Protein AF-A0A7J9FYM5-F1 (afdb_monomer)

Foldseek 3Di:
DDDDPVVCVVVADQQGEAEAAPDDPVLVVQQVVCVVVVRSYHYHYDDDDDDPVVVVVVVVCVVVVVDDQDEQEEAELVVVVVLVVVVVVPPGDGDYYYDDDDDPVSVVVVVVVVVVVVVVVVVRVVVPPVVD

Mean predicted aligned error: 8.99 Å

InterPro domains:
  IPR052733 Chloroplast-localized Quinone Oxidoreductase [PTHR44013] (2-97)

Organism: NCBI:txid34285

Sequence (132 aa):
MGIPWSTFEPNLSSNGKVIDITPGPSALLTFAMKKLTFSKKNLVPLLLSPKKENLEYLVNLVKDEKLKTVIDSKHPLSKAEEAWAKSIDGHATGKIISSGSVNLSSIHIISESVSVISIAMTIFYNELYLQW

pLDDT: mean 82.8, std 17.94, range [40.25, 98.19]

Secondary structure (DSSP, 8-state):
-PPPHHHHGGGS-TT-EEEESS--HHHHHHHHHHHHTT-SSEEEE------HHHHHHHHHHHHTTSS---EEEEEEGGGHHHHHHHHHH---SSEEEEES---HHHHHHHHHHHHHHHHHHHHHHHHHHS--

Structure (mmCIF, N/CA/C/O backbone):
data_AF-A0A7J9FYM5-F1
#
_entry.id   AF-A0A7J9FYM5-F1
#
loop_
_atom_site.group_PDB
_atom_site.id
_atom_site.type_symbol
_atom_site.label_atom_id
_atom_site.label_alt_id
_atom_site.label_comp_id
_atom_site.label_asym_id
_atom_site.label_entity_id
_atom_site.label_seq_id
_atom_site.pdbx_PDB_ins_code
_atom_site.Cartn_x
_atom_site.Cartn_y
_atom_site.Cartn_z
_atom_site.occupancy
_atom_site.B_iso_or_equiv
_atom_site.auth_seq_id
_atom_site.auth_comp_id
_atom_site.auth_asym_id
_atom_site.auth_atom_id
_atom_site.pdbx_PDB_model_num
ATOM 1 N N . MET A 1 1 ? -1.554 14.733 2.700 1.00 54.03 1 MET A N 1
ATOM 2 C CA . MET A 1 1 ? -2.725 15.114 3.526 1.00 54.03 1 MET A CA 1
ATOM 3 C C . MET A 1 1 ? -3.561 13.865 3.761 1.00 54.03 1 MET A C 1
ATOM 5 O O . MET A 1 1 ? -3.817 13.160 2.795 1.00 54.03 1 MET A O 1
ATOM 9 N N . GLY A 1 2 ? -3.894 13.540 5.013 1.00 71.62 2 GLY A N 1
ATOM 10 C CA . GLY A 1 2 ? -4.661 12.332 5.353 1.00 71.62 2 GLY A CA 1
ATOM 11 C C . GLY A 1 2 ? -6.172 12.551 5.246 1.00 71.62 2 GLY A C 1
ATOM 12 O O . GLY A 1 2 ? -6.652 13.656 5.487 1.00 71.62 2 GLY A O 1
ATOM 13 N N . ILE A 1 3 ? -6.919 11.503 4.897 1.00 82.62 3 ILE A N 1
ATOM 14 C CA . ILE A 1 3 ? -8.388 11.533 4.831 1.00 82.62 3 ILE A CA 1
ATOM 15 C C . ILE A 1 3 ? -8.951 11.592 6.267 1.00 82.62 3 ILE A C 1
ATOM 17 O O . ILE A 1 3 ? -8.549 10.778 7.102 1.00 82.62 3 ILE A O 1
ATOM 21 N N . PRO A 1 4 ? -9.871 12.521 6.594 1.00 87.12 4 PRO A N 1
ATOM 22 C CA . PRO A 1 4 ? -10.396 12.652 7.951 1.00 87.12 4 PRO A CA 1
ATOM 23 C C . PRO A 1 4 ? -11.303 11.474 8.336 1.00 87.12 4 PRO A C 1
ATOM 25 O O . PRO A 1 4 ? -12.053 10.961 7.501 1.00 87.12 4 PRO A O 1
ATOM 28 N N . TRP A 1 5 ? -11.294 11.093 9.623 1.00 88.62 5 TRP A N 1
ATOM 29 C CA . TRP A 1 5 ? -12.072 9.963 10.166 1.00 88.62 5 TRP A CA 1
ATOM 30 C C . TRP A 1 5 ? -13.571 10.021 9.838 1.00 88.62 5 TRP A C 1
ATOM 32 O O . TRP A 1 5 ? -14.185 8.990 9.559 1.00 88.62 5 TRP A O 1
ATOM 42 N N . SER A 1 6 ? -14.146 11.225 9.829 1.00 90.75 6 SER A N 1
ATOM 43 C CA . SER A 1 6 ? -15.557 11.470 9.508 1.00 90.75 6 SER A CA 1
ATOM 44 C C . SER A 1 6 ? -15.967 10.951 8.126 1.00 90.75 6 SER A C 1
ATOM 46 O O . SER A 1 6 ? -17.133 10.628 7.925 1.00 9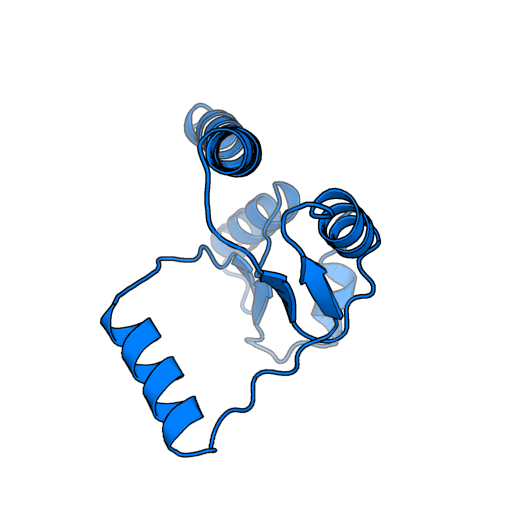0.75 6 SER A O 1
ATOM 48 N N . THR A 1 7 ? -15.020 10.806 7.195 1.00 93.75 7 THR A N 1
ATOM 49 C CA . THR A 1 7 ? -15.261 10.213 5.868 1.00 93.75 7 THR A CA 1
ATOM 50 C C . THR A 1 7 ? -15.537 8.710 5.963 1.00 93.75 7 THR A C 1
ATOM 52 O O . THR A 1 7 ? -16.353 8.164 5.222 1.00 93.75 7 THR A O 1
ATOM 55 N N . PHE A 1 8 ? -14.862 8.017 6.882 1.00 93.56 8 PHE A N 1
ATOM 56 C CA . PHE A 1 8 ? -14.968 6.565 7.020 1.00 93.56 8 PHE A CA 1
ATOM 57 C C . PHE A 1 8 ? -16.164 6.154 7.872 1.00 93.56 8 PHE A C 1
ATOM 59 O O . PHE A 1 8 ? -16.884 5.226 7.520 1.00 93.56 8 PHE A O 1
ATOM 66 N N . GLU A 1 9 ? -16.388 6.845 8.989 1.00 92.94 9 GLU A N 1
ATOM 67 C CA . GLU A 1 9 ? -17.358 6.469 10.020 1.00 92.94 9 GLU A CA 1
ATOM 68 C C . GLU A 1 9 ? -18.769 6.089 9.530 1.00 92.94 9 GLU A C 1
ATOM 70 O O . GLU A 1 9 ? -19.262 5.047 9.987 1.00 92.94 9 GLU A O 1
ATOM 75 N N . PRO A 1 10 ? -19.427 6.834 8.616 1.00 96.50 10 PRO A N 1
ATOM 76 C CA . PRO A 1 10 ? -20.765 6.474 8.141 1.00 96.50 10 PRO A CA 1
ATOM 77 C C . PRO A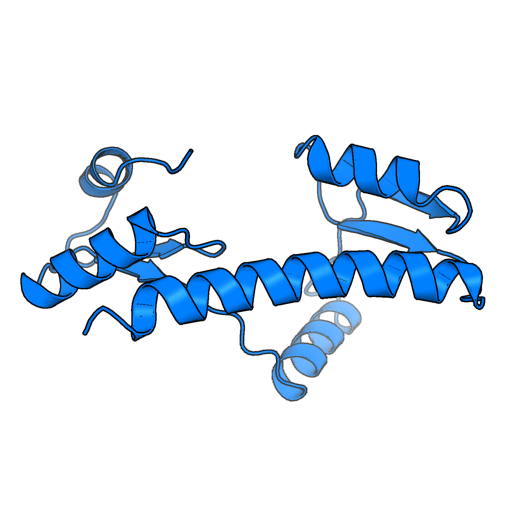 1 10 ? -20.781 5.195 7.290 1.00 96.50 10 PRO A C 1
ATOM 79 O O . PRO A 1 10 ? -21.808 4.529 7.219 1.00 96.50 10 PRO A O 1
ATOM 82 N N . ASN A 1 11 ? -19.643 4.811 6.705 1.00 97.31 11 ASN A N 1
ATOM 83 C CA . ASN A 1 11 ? -19.507 3.645 5.828 1.00 97.31 11 ASN A CA 1
ATOM 84 C C . ASN A 1 11 ? -19.108 2.361 6.580 1.00 97.31 11 ASN A C 1
ATOM 86 O O . ASN A 1 11 ? -19.009 1.288 5.986 1.00 97.31 11 ASN A O 1
ATOM 90 N N . LEU A 1 12 ? -18.850 2.450 7.889 1.00 97.25 12 LEU A N 1
ATOM 91 C CA . LEU A 1 12 ? -18.427 1.316 8.708 1.00 97.25 12 LEU A CA 1
ATOM 92 C C . LEU A 1 12 ? -19.612 0.616 9.373 1.00 97.25 12 LEU A C 1
ATOM 94 O O . LEU A 1 12 ? -20.496 1.256 9.953 1.00 97.25 12 LEU A O 1
ATOM 98 N N . SER A 1 13 ? -19.539 -0.715 9.415 1.00 97.75 13 SER A N 1
ATOM 99 C CA . SER A 1 13 ? -20.382 -1.534 10.287 1.00 97.75 13 SER A CA 1
ATOM 100 C C . SER A 1 13 ? -20.168 -1.184 11.768 1.00 97.75 13 SER A C 1
ATOM 102 O O . SER A 1 13 ? -19.233 -0.467 12.134 1.00 97.75 13 SER A O 1
ATOM 104 N N . SER A 1 14 ? -21.022 -1.703 12.653 1.00 96.62 14 SER A N 1
ATOM 105 C CA . SER A 1 14 ? -21.003 -1.388 14.093 1.00 96.62 14 SER A CA 1
ATOM 106 C C . SER A 1 14 ? -19.644 -1.605 14.779 1.00 96.62 14 SER A C 1
ATOM 108 O O . SER A 1 14 ? -19.326 -0.870 15.710 1.00 96.62 14 SER A O 1
ATOM 110 N N . ASN A 1 15 ? -18.830 -2.550 14.294 1.00 96.62 15 ASN A N 1
ATOM 111 C CA . ASN A 1 15 ? -17.467 -2.834 14.770 1.00 96.62 15 ASN A CA 1
ATOM 112 C C . ASN A 1 15 ? -16.413 -2.695 13.651 1.00 96.62 15 ASN A C 1
ATOM 114 O O . ASN A 1 15 ? -15.378 -3.366 13.668 1.00 96.62 15 ASN A O 1
ATOM 118 N N . GLY A 1 16 ? -16.706 -1.882 12.633 1.00 97.50 16 GLY A N 1
ATOM 119 C CA . GLY A 1 16 ? -15.853 -1.722 11.459 1.00 97.50 16 GLY A CA 1
ATOM 120 C C . GLY A 1 16 ? -14.476 -1.143 11.793 1.00 97.50 16 GLY A C 1
ATOM 121 O O . GLY A 1 16 ? -14.316 -0.349 12.725 1.00 97.50 16 GLY A O 1
ATOM 122 N N . LYS A 1 17 ? -13.474 -1.544 11.006 1.00 97.00 17 LYS A N 1
ATOM 123 C CA . LYS A 1 17 ? -12.088 -1.093 11.148 1.00 97.00 17 LYS A CA 1
ATOM 124 C C . LYS A 1 17 ? -11.583 -0.517 9.834 1.00 97.00 17 LYS A C 1
ATOM 126 O O . LYS A 1 17 ? -11.725 -1.154 8.796 1.00 97.00 17 LYS A O 1
ATOM 131 N N . VAL A 1 18 ? -10.953 0.647 9.904 1.00 96.38 18 VAL A N 1
ATOM 132 C CA . VAL A 1 18 ? -10.139 1.192 8.813 1.00 96.38 18 VAL A CA 1
ATOM 133 C C . VAL A 1 18 ? -8.710 0.729 9.049 1.00 96.38 18 VAL A C 1
ATOM 135 O O . VAL A 1 18 ? -8.145 1.054 10.090 1.00 96.38 18 VAL A O 1
ATOM 138 N N . ILE A 1 19 ? -8.144 -0.053 8.132 1.00 95.75 19 ILE A N 1
ATOM 139 C CA . ILE A 1 19 ? -6.745 -0.491 8.215 1.00 95.75 19 ILE A CA 1
ATOM 140 C C . ILE A 1 19 ? -5.902 0.475 7.387 1.00 95.75 19 ILE A C 1
ATOM 142 O O . ILE A 1 19 ? -5.983 0.463 6.160 1.00 95.75 19 ILE A O 1
ATOM 146 N N . ASP A 1 20 ? -5.125 1.323 8.056 1.00 93.06 20 ASP A N 1
ATOM 147 C CA . ASP A 1 20 ? -4.240 2.278 7.389 1.00 93.06 20 ASP A CA 1
ATOM 148 C C . ASP A 1 20 ? -2.879 1.623 7.127 1.00 93.06 20 ASP A C 1
ATOM 150 O O . ASP A 1 20 ? -2.156 1.281 8.062 1.00 93.06 20 ASP A O 1
ATOM 154 N N . ILE A 1 21 ? -2.554 1.414 5.850 1.00 92.38 21 ILE A N 1
ATOM 155 C CA . ILE A 1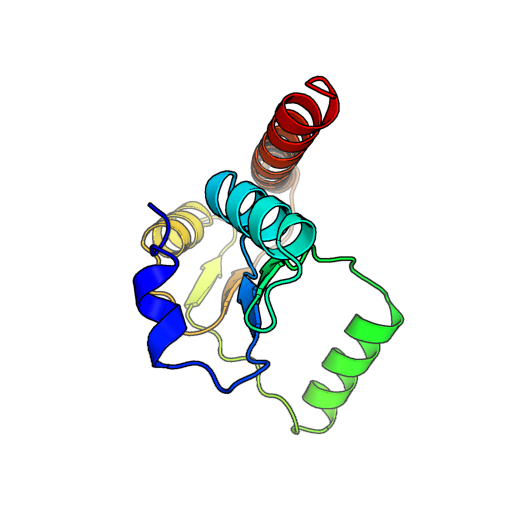 21 ? -1.326 0.744 5.397 1.00 92.38 21 ILE A CA 1
ATOM 156 C C . ILE A 1 21 ? -0.130 1.696 5.260 1.00 92.38 21 ILE A C 1
ATOM 158 O O . ILE A 1 21 ? 0.981 1.251 4.978 1.00 92.38 21 ILE A O 1
ATOM 162 N N . THR A 1 22 ? -0.336 3.005 5.415 1.00 89.06 22 THR A N 1
ATOM 163 C CA . THR A 1 22 ? 0.730 4.017 5.379 1.00 89.06 22 THR A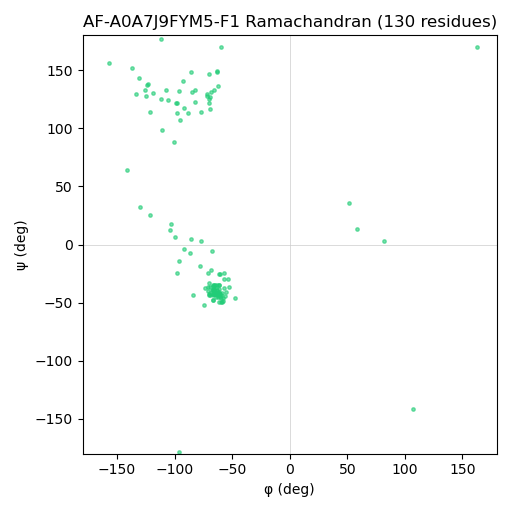 CA 1
ATOM 164 C C . THR A 1 22 ? 0.436 5.085 6.438 1.00 89.06 22 THR A C 1
ATOM 166 O O . THR A 1 22 ? 0.169 6.242 6.106 1.00 89.06 22 THR A O 1
ATOM 169 N N . PRO A 1 23 ? 0.441 4.699 7.730 1.00 87.62 23 PRO A N 1
ATOM 170 C CA . PRO A 1 23 ? -0.045 5.558 8.797 1.00 8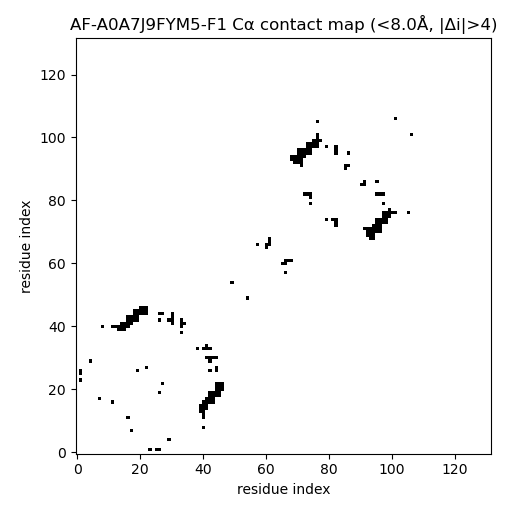7.62 23 PRO A CA 1
ATOM 171 C C . PRO A 1 23 ? 0.872 6.764 9.021 1.00 87.62 23 PRO A C 1
ATOM 173 O O . PRO A 1 23 ? 2.069 6.618 9.261 1.00 87.62 23 PRO A O 1
ATOM 176 N N . GLY A 1 24 ? 0.284 7.961 8.998 1.00 86.75 24 GLY A N 1
ATOM 177 C CA . GLY A 1 24 ? 0.932 9.206 9.426 1.00 86.75 24 GLY A CA 1
ATOM 178 C C . GLY A 1 24 ? 0.599 9.595 10.878 1.00 86.75 24 GLY A C 1
ATOM 179 O O . GLY A 1 24 ? -0.184 8.908 11.543 1.00 86.75 24 GLY A O 1
ATOM 180 N N . PRO A 1 25 ? 1.115 10.738 11.377 1.00 86.56 25 PRO A N 1
ATOM 181 C CA . PRO A 1 25 ? 0.884 11.185 12.758 1.00 86.56 25 PRO A CA 1
ATOM 182 C C . PRO A 1 25 ? -0.603 11.293 13.142 1.00 86.56 25 PRO A C 1
ATOM 184 O O . PRO A 1 25 ? -1.012 10.875 14.224 1.00 86.56 25 PRO A O 1
ATOM 187 N N . SER A 1 26 ? -1.446 11.801 12.237 1.00 87.00 26 SER A N 1
ATOM 188 C CA . SER A 1 26 ? -2.890 11.947 12.474 1.00 87.00 26 SER A CA 1
ATOM 189 C C . SER A 1 26 ? -3.620 10.605 12.606 1.00 87.00 26 SER A C 1
ATOM 191 O O . SER A 1 26 ? -4.556 10.487 13.403 1.00 87.00 26 SER A O 1
ATOM 193 N N . ALA A 1 27 ? -3.186 9.583 11.862 1.00 89.75 27 ALA A N 1
ATOM 194 C CA . ALA A 1 27 ? -3.726 8.231 11.953 1.00 89.75 27 ALA A CA 1
ATOM 195 C C . ALA A 1 27 ? -3.409 7.615 13.323 1.00 89.75 27 ALA A C 1
ATOM 197 O O . ALA A 1 27 ? -4.296 7.055 13.970 1.00 89.75 27 ALA A O 1
ATOM 198 N N . LEU A 1 28 ? -2.181 7.800 13.819 1.00 90.88 28 LEU A N 1
ATOM 199 C CA . LEU A 1 28 ? -1.794 7.339 15.154 1.00 90.88 28 LEU A CA 1
ATOM 200 C C . LEU A 1 28 ? -2.574 8.033 16.270 1.00 90.88 28 LEU A C 1
ATOM 202 O O . LEU A 1 28 ? -3.081 7.355 17.163 1.00 90.88 28 LEU A O 1
ATOM 206 N N . LEU A 1 29 ? -2.734 9.358 16.197 1.00 90.69 29 LEU A N 1
ATOM 207 C CA . LEU A 1 29 ? -3.529 10.100 17.177 1.00 90.69 29 LEU A CA 1
ATOM 208 C C . LEU A 1 29 ? -4.991 9.627 17.182 1.00 90.69 29 LEU A C 1
ATOM 210 O O . LEU A 1 29 ? -5.578 9.408 18.242 1.00 90.69 29 LEU A O 1
ATOM 214 N N . THR A 1 30 ? -5.565 9.400 15.997 1.00 91.62 30 THR A N 1
ATOM 215 C CA . THR A 1 30 ? -6.922 8.853 15.856 1.00 91.62 30 THR A CA 1
ATOM 216 C C . THR A 1 30 ? -7.025 7.465 16.488 1.00 91.62 30 THR A C 1
ATOM 218 O O . THR A 1 30 ? -7.973 7.199 17.227 1.00 91.62 30 THR A O 1
ATOM 221 N N . PHE A 1 31 ? -6.053 6.583 16.240 1.00 93.12 31 PHE A N 1
ATOM 222 C CA . PHE A 1 31 ? -6.007 5.251 16.844 1.00 93.12 31 PHE A CA 1
ATOM 223 C C . PHE A 1 31 ? -5.943 5.313 18.373 1.00 93.12 31 PHE A C 1
ATOM 225 O O . PHE A 1 31 ? -6.755 4.663 19.035 1.00 93.12 31 PHE A O 1
ATOM 232 N N . ALA A 1 32 ? -5.037 6.123 18.929 1.00 93.75 32 ALA A N 1
ATOM 233 C CA . ALA A 1 32 ? -4.898 6.302 20.372 1.00 93.75 32 ALA A CA 1
ATOM 234 C C . ALA A 1 32 ? -6.207 6.811 20.997 1.00 93.75 32 ALA A C 1
ATOM 236 O O . ALA A 1 32 ? -6.728 6.198 21.928 1.00 93.75 32 ALA A O 1
ATOM 237 N N . MET A 1 33 ? -6.808 7.858 20.423 1.00 94.50 33 MET A N 1
ATOM 238 C CA . MET A 1 33 ? -8.067 8.426 20.911 1.00 94.50 33 MET A CA 1
ATOM 239 C C . MET A 1 33 ? -9.222 7.416 20.859 1.00 94.50 33 MET A C 1
ATOM 241 O O . MET A 1 33 ? -9.990 7.283 21.813 1.00 94.50 33 MET A O 1
ATOM 245 N N . LYS A 1 34 ? -9.349 6.652 19.766 1.00 93.31 34 LYS A N 1
ATOM 246 C CA . LYS A 1 34 ? -10.398 5.628 19.618 1.00 93.31 34 LYS A CA 1
ATOM 247 C C . LYS A 1 34 ? -10.213 4.462 20.592 1.00 93.31 34 LYS A C 1
ATOM 249 O O . LYS A 1 34 ? -11.201 3.952 21.118 1.00 93.31 34 LYS A O 1
ATOM 254 N N . LYS A 1 35 ? -8.966 4.080 20.884 1.00 93.81 35 LYS A N 1
ATOM 255 C CA . LYS A 1 35 ? -8.646 3.080 21.910 1.00 93.81 35 LYS A CA 1
ATOM 256 C C . LYS A 1 35 ? -8.986 3.564 23.317 1.00 93.81 35 LYS A C 1
ATOM 258 O O . LYS A 1 35 ? -9.652 2.830 24.039 1.00 93.81 35 LYS A O 1
ATOM 263 N N . LEU A 1 36 ? -8.592 4.786 23.673 1.00 96.56 36 LEU A N 1
ATOM 264 C CA . LEU A 1 36 ? -8.867 5.383 24.986 1.00 96.56 36 LEU A CA 1
ATOM 265 C C . LEU A 1 36 ? -10.366 5.575 25.245 1.00 96.56 36 LEU A C 1
ATOM 267 O O . LEU A 1 36 ? -10.833 5.402 26.365 1.00 96.56 36 LEU A O 1
ATOM 271 N N . THR A 1 37 ? -11.131 5.890 24.201 1.00 95.88 37 THR A N 1
ATOM 272 C CA . THR A 1 37 ? -12.592 6.053 24.278 1.00 95.88 37 THR A CA 1
ATOM 273 C C . THR A 1 37 ? -13.368 4.741 24.125 1.00 95.88 37 THR A C 1
ATOM 275 O O . THR A 1 37 ? -14.596 4.767 24.081 1.00 95.88 37 THR A O 1
ATOM 278 N N . PHE A 1 38 ? -12.684 3.592 24.030 1.00 95.25 38 PHE A N 1
ATOM 279 C CA . PHE A 1 38 ? -13.294 2.271 23.823 1.00 95.25 38 PHE A CA 1
ATOM 280 C C . PHE A 1 38 ? -14.273 2.232 22.637 1.00 95.25 38 PHE A C 1
ATOM 282 O O . PHE A 1 38 ? -15.296 1.541 22.657 1.00 95.25 38 PHE A O 1
ATOM 289 N N . SER A 1 39 ? -13.960 2.984 21.579 1.00 95.06 39 SER A N 1
ATOM 290 C CA . SER A 1 39 ? -14.805 3.067 20.394 1.00 95.06 39 SER A CA 1
ATOM 291 C C . SER A 1 39 ? -14.929 1.697 19.723 1.00 95.06 39 SER A C 1
ATOM 293 O O . SER A 1 39 ? -13.944 0.982 19.534 1.00 95.06 39 SER A O 1
ATOM 295 N N . LYS A 1 40 ? -16.147 1.324 19.315 1.00 95.44 40 LYS A N 1
ATOM 296 C CA . LYS A 1 40 ? -16.398 0.075 18.571 1.00 95.44 40 LYS A CA 1
ATOM 297 C C . LYS A 1 40 ? -15.859 0.149 17.140 1.00 95.44 40 LYS A C 1
ATOM 299 O O . LYS A 1 40 ? -15.244 -0.799 16.653 1.00 95.44 40 LYS A O 1
ATOM 304 N N . LYS A 1 41 ? -16.030 1.307 16.493 1.00 97.38 41 LYS A N 1
ATOM 305 C CA . LYS A 1 41 ? -15.417 1.632 15.197 1.00 97.38 41 LYS A CA 1
ATOM 306 C C . LYS A 1 41 ? -14.009 2.169 15.418 1.00 97.38 41 LYS A C 1
ATOM 308 O O . LYS A 1 41 ? -13.830 3.063 16.244 1.00 97.38 41 LYS A O 1
ATOM 313 N N . ASN A 1 42 ? -13.020 1.653 14.694 1.00 95.00 42 ASN A N 1
ATOM 314 C CA . ASN A 1 42 ? -11.616 1.992 14.937 1.00 95.00 42 ASN A CA 1
ATOM 315 C C . ASN A 1 42 ? -10.833 2.242 13.649 1.00 95.00 42 ASN A C 1
ATOM 317 O O . ASN A 1 42 ? -11.111 1.647 12.611 1.00 95.00 42 ASN A O 1
ATOM 321 N N . LEU A 1 43 ? -9.804 3.076 13.751 1.00 95.19 43 LEU A N 1
ATOM 322 C CA . LEU A 1 43 ? -8.704 3.117 12.794 1.00 95.19 43 LEU A CA 1
ATOM 323 C C . LEU A 1 43 ? -7.574 2.263 13.365 1.00 95.19 43 LEU A C 1
ATOM 325 O O . LEU A 1 43 ? -7.272 2.406 14.541 1.00 95.19 43 LEU A O 1
ATOM 329 N N . VAL A 1 44 ? -6.974 1.371 12.580 1.00 95.44 44 VAL A N 1
ATOM 330 C CA . VAL A 1 44 ? -5.851 0.523 12.998 1.00 95.44 44 VAL A CA 1
ATOM 331 C C . VAL A 1 44 ? -4.660 0.786 12.073 1.00 95.44 44 VAL A C 1
ATOM 333 O O . VAL A 1 44 ? -4.752 0.465 10.887 1.00 95.44 44 VAL A O 1
ATOM 336 N N . PRO A 1 45 ? -3.551 1.346 12.584 1.00 92.56 45 PRO A N 1
ATOM 337 C CA . PRO A 1 45 ? -2.333 1.506 11.803 1.00 92.56 45 PRO A CA 1
ATOM 338 C C . PRO A 1 45 ? -1.675 0.138 11.585 1.00 92.56 45 PRO A C 1
ATOM 340 O O . PRO A 1 45 ? -1.454 -0.614 12.537 1.00 92.56 45 PRO A O 1
ATOM 343 N N . LEU A 1 46 ? -1.365 -0.195 10.333 1.00 91.69 46 LEU A N 1
A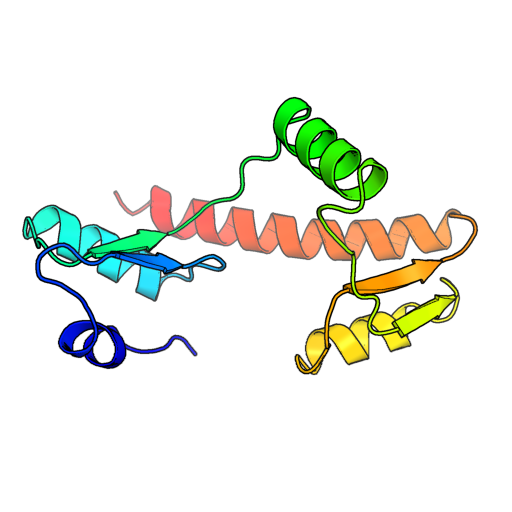TOM 344 C CA . LEU A 1 46 ? -0.636 -1.404 9.968 1.00 91.69 46 LEU A CA 1
ATOM 345 C C . LEU A 1 46 ? 0.841 -1.063 9.760 1.00 91.69 46 LEU A C 1
ATOM 347 O O . LEU A 1 46 ? 1.206 -0.392 8.798 1.00 91.69 46 LEU A O 1
ATOM 351 N N . LEU A 1 47 ? 1.697 -1.577 10.641 1.00 87.44 47 LEU A N 1
ATOM 352 C CA . LEU A 1 47 ? 3.146 -1.541 10.463 1.00 87.44 47 LEU A CA 1
ATOM 353 C C . LEU A 1 47 ? 3.613 -2.881 9.893 1.00 87.44 47 LEU A C 1
ATOM 355 O O . LEU A 1 47 ? 3.367 -3.939 10.477 1.00 87.44 47 LEU A O 1
ATOM 359 N N . LEU A 1 48 ? 4.266 -2.844 8.731 1.00 84.44 48 LEU A N 1
ATOM 360 C CA . LEU A 1 48 ? 4.746 -4.047 8.062 1.00 84.44 48 LEU A CA 1
ATOM 361 C C . LEU A 1 48 ? 5.915 -4.665 8.841 1.00 84.44 48 LEU A C 1
ATOM 363 O O . LEU A 1 48 ? 6.960 -4.044 9.006 1.00 84.44 48 LEU A O 1
ATOM 367 N N . SER A 1 49 ? 5.758 -5.924 9.250 1.00 86.94 49 SER A N 1
ATOM 368 C CA . SER A 1 49 ? 6.845 -6.765 9.758 1.00 86.94 49 SER A CA 1
ATOM 369 C C . SER A 1 49 ? 7.117 -7.875 8.733 1.00 86.94 49 SER A C 1
ATOM 371 O O . SER A 1 49 ? 6.346 -8.840 8.663 1.00 86.94 49 SER A O 1
ATOM 373 N N . PRO A 1 50 ? 8.139 -7.728 7.871 1.00 84.06 50 PRO A N 1
ATOM 374 C CA . PRO A 1 50 ? 8.431 -8.713 6.838 1.00 84.06 50 PRO A CA 1
ATOM 375 C C . PRO A 1 50 ? 8.941 -10.013 7.469 1.00 84.06 50 PRO A C 1
ATOM 377 O O . PRO A 1 50 ? 9.837 -10.003 8.310 1.00 84.06 50 PRO A O 1
ATOM 380 N N . LYS A 1 51 ? 8.368 -11.141 7.044 1.00 88.62 51 LYS A N 1
ATOM 381 C CA . LYS A 1 51 ? 8.750 -12.486 7.489 1.00 88.62 51 LYS A CA 1
ATOM 382 C C . LYS A 1 51 ? 8.957 -13.393 6.288 1.00 88.62 51 LYS A C 1
ATOM 384 O O . LYS A 1 51 ? 8.222 -13.284 5.303 1.00 88.62 51 LYS A O 1
ATOM 389 N N . LYS A 1 52 ? 9.939 -14.289 6.386 1.00 93.31 52 LYS A N 1
ATOM 390 C CA . LYS A 1 52 ? 10.296 -15.222 5.313 1.00 93.31 52 LYS A CA 1
ATOM 391 C C . LYS A 1 52 ? 9.102 -16.089 4.916 1.00 93.31 52 LYS A C 1
ATOM 393 O O . LYS A 1 52 ? 8.798 -16.187 3.734 1.00 93.31 52 LYS A O 1
ATOM 398 N N . GLU A 1 53 ? 8.385 -16.630 5.895 1.00 95.81 53 GLU A N 1
ATOM 399 C CA . GLU A 1 53 ? 7.275 -17.567 5.687 1.00 95.81 53 GLU A CA 1
ATOM 400 C C . GLU A 1 53 ? 6.128 -16.901 4.913 1.00 95.81 53 GLU A C 1
ATOM 402 O O . GLU A 1 53 ? 5.547 -17.488 4.001 1.00 95.81 53 GLU A O 1
ATOM 407 N N . ASN A 1 54 ? 5.847 -15.631 5.222 1.00 93.31 54 ASN A N 1
ATOM 408 C CA . ASN A 1 54 ? 4.834 -14.845 4.519 1.00 93.31 54 ASN A CA 1
ATOM 409 C C . ASN A 1 54 ? 5.239 -14.582 3.061 1.00 93.31 54 ASN A C 1
ATOM 411 O O . ASN A 1 54 ? 4.394 -14.627 2.168 1.00 93.31 54 ASN A O 1
ATOM 415 N N . LEU A 1 55 ? 6.523 -14.309 2.807 1.00 93.94 55 LEU A N 1
ATOM 416 C CA . LEU A 1 55 ? 7.020 -14.092 1.450 1.00 93.94 55 LEU A CA 1
ATOM 417 C C . LEU A 1 55 ? 7.012 -15.388 0.631 1.00 93.94 55 LEU A C 1
ATOM 419 O O . LEU A 1 55 ? 6.569 -15.378 -0.514 1.00 93.94 55 LEU A O 1
ATOM 423 N N . GLU A 1 56 ? 7.451 -16.504 1.215 1.00 97.31 56 GLU A N 1
ATOM 424 C CA . GLU A 1 56 ? 7.400 -17.826 0.580 1.00 97.31 56 GLU A CA 1
ATOM 425 C C . GLU A 1 56 ? 5.966 -18.219 0.225 1.00 97.31 56 GLU A C 1
ATOM 427 O O . GLU A 1 56 ? 5.711 -18.684 -0.886 1.00 97.31 56 GLU A O 1
ATOM 432 N N . TYR A 1 57 ? 5.014 -17.952 1.122 1.00 97.69 57 TYR A N 1
ATOM 433 C CA . TYR A 1 57 ? 3.594 -18.146 0.853 1.00 97.69 57 TYR A CA 1
ATOM 434 C C . TYR A 1 57 ? 3.119 -17.338 -0.366 1.00 97.69 57 TYR A C 1
ATOM 436 O O . TYR A 1 57 ? 2.505 -17.901 -1.272 1.00 97.69 57 TYR A O 1
ATOM 444 N N . LEU A 1 58 ? 3.454 -16.043 -0.445 1.00 95.62 58 LEU A N 1
ATOM 445 C CA . LEU A 1 58 ? 3.107 -15.206 -1.601 1.00 95.62 58 LEU A CA 1
ATOM 446 C C . LEU A 1 58 ? 3.749 -15.710 -2.902 1.00 95.62 58 LEU A C 1
ATOM 448 O O . LEU A 1 58 ? 3.080 -15.756 -3.931 1.00 95.62 58 LEU A O 1
ATOM 452 N N . VAL A 1 59 ? 5.021 -16.119 -2.867 1.00 96.06 59 VAL A N 1
ATOM 453 C CA . VAL A 1 59 ? 5.720 -16.686 -4.033 1.00 96.06 59 VAL A CA 1
ATOM 454 C C . VAL A 1 59 ? 5.044 -17.972 -4.504 1.00 96.06 59 VAL A C 1
ATOM 456 O O . VAL A 1 59 ? 4.878 -18.165 -5.707 1.00 96.06 59 VAL A O 1
ATOM 459 N N . ASN A 1 60 ? 4.621 -18.836 -3.581 1.00 97.75 60 ASN A N 1
ATOM 460 C CA . ASN A 1 60 ? 3.909 -20.063 -3.925 1.00 97.75 60 ASN A CA 1
ATOM 461 C C . ASN A 1 60 ? 2.539 -19.770 -4.548 1.00 97.75 60 ASN A C 1
ATOM 463 O O . ASN A 1 60 ? 2.196 -20.398 -5.540 1.00 97.75 60 ASN A O 1
ATOM 467 N N . LEU A 1 61 ? 1.800 -18.761 -4.071 1.00 98.19 61 LEU A N 1
ATOM 468 C CA . LEU A 1 61 ? 0.557 -18.334 -4.729 1.00 98.19 61 LEU A CA 1
ATOM 469 C C . LEU A 1 61 ? 0.781 -17.837 -6.165 1.00 98.19 61 LEU A C 1
ATOM 471 O O . LEU A 1 61 ? -0.077 -18.056 -7.017 1.00 98.19 61 LEU A O 1
ATOM 475 N N . VAL A 1 62 ? 1.913 -17.180 -6.437 1.00 97.06 62 VAL A N 1
ATOM 476 C CA . VAL A 1 62 ? 2.279 -16.755 -7.798 1.00 97.06 62 VAL A CA 1
ATOM 477 C C . VAL A 1 62 ? 2.640 -17.951 -8.677 1.00 97.06 62 VAL A C 1
ATOM 479 O O . VAL A 1 62 ? 2.193 -18.014 -9.818 1.00 97.06 62 VAL A O 1
ATOM 482 N N . LYS A 1 63 ? 3.410 -18.913 -8.152 1.00 96.94 63 LYS A N 1
ATOM 483 C CA . LYS A 1 63 ? 3.749 -20.161 -8.861 1.00 96.94 63 LYS A CA 1
ATOM 484 C C . LYS A 1 63 ? 2.511 -20.999 -9.184 1.00 96.94 63 LYS A C 1
ATOM 486 O O . LYS A 1 63 ? 2.435 -21.560 -10.268 1.00 96.94 63 LYS A O 1
ATOM 491 N N . ASP A 1 64 ? 1.553 -21.036 -8.262 1.00 97.81 64 ASP A N 1
ATOM 492 C CA . ASP A 1 64 ? 0.261 -21.714 -8.404 1.00 97.81 64 ASP A CA 1
ATOM 493 C C . ASP A 1 64 ? -0.743 -20.929 -9.274 1.00 97.81 64 ASP A C 1
ATOM 495 O O . ASP A 1 64 ? -1.906 -21.319 -9.362 1.00 97.81 64 ASP A O 1
ATOM 499 N N . GLU A 1 65 ? -0.347 -19.784 -9.842 1.00 96.38 65 GLU A N 1
ATOM 500 C CA . GLU A 1 65 ? -1.192 -18.884 -10.646 1.00 96.38 65 GLU A CA 1
ATOM 501 C C . GLU A 1 65 ? -2.439 -18.330 -9.920 1.00 96.38 65 GLU A C 1
ATOM 503 O O . GLU A 1 65 ? -3.306 -17.700 -10.526 1.00 96.38 65 GLU A O 1
ATOM 508 N N . LYS A 1 66 ? -2.513 -18.479 -8.592 1.00 98.00 66 LYS A N 1
ATOM 509 C CA . LYS A 1 66 ? -3.582 -17.933 -7.732 1.00 98.00 66 LYS A CA 1
ATOM 510 C C . LYS A 1 66 ? -3.408 -16.439 -7.458 1.00 98.00 66 LYS A C 1
ATOM 512 O O . LYS A 1 66 ? -4.348 -15.773 -7.028 1.00 98.00 66 LYS A O 1
ATOM 517 N N . LEU A 1 67 ? -2.202 -15.917 -7.678 1.00 97.00 67 LEU A N 1
ATOM 518 C CA . LEU A 1 67 ? -1.860 -14.507 -7.543 1.00 97.00 67 LEU A CA 1
ATOM 519 C C . LEU A 1 67 ? -1.048 -14.052 -8.758 1.00 97.00 67 LEU A C 1
ATOM 521 O O . LEU A 1 67 ? -0.032 -14.650 -9.094 1.00 97.00 67 LEU A O 1
ATOM 525 N N . LYS A 1 68 ? -1.453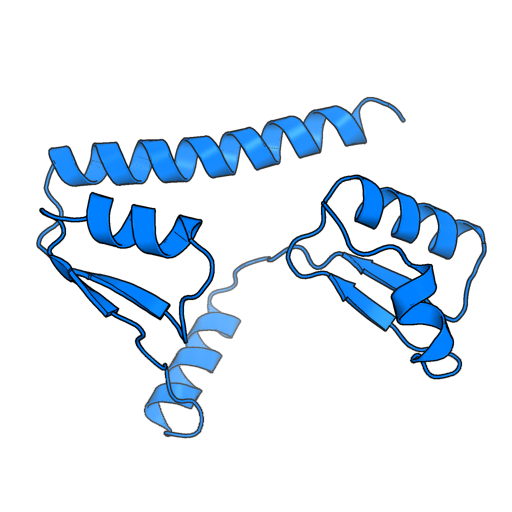 -12.949 -9.391 1.00 96.44 68 LYS A N 1
ATOM 526 C CA . LYS A 1 68 ? -0.726 -12.357 -10.521 1.00 96.44 68 LYS A CA 1
ATOM 527 C C . LYS A 1 68 ? -0.128 -11.011 -10.133 1.00 96.44 68 LYS A C 1
ATOM 529 O O . LYS A 1 68 ? -0.847 -10.099 -9.733 1.00 96.44 68 LYS A O 1
ATOM 534 N N . THR A 1 69 ? 1.180 -10.853 -10.321 1.00 94.44 69 THR A N 1
ATOM 535 C CA . THR A 1 69 ? 1.832 -9.542 -10.226 1.00 94.44 69 THR A CA 1
ATOM 536 C C . THR A 1 69 ? 1.545 -8.738 -11.491 1.00 94.44 69 THR A C 1
ATOM 538 O O . THR A 1 69 ? 1.999 -9.090 -12.579 1.00 94.44 69 THR A O 1
ATOM 541 N N . VAL A 1 70 ? 0.803 -7.641 -11.355 1.00 96.81 70 VAL A N 1
ATOM 542 C CA . VAL A 1 70 ? 0.631 -6.658 -12.431 1.00 96.81 70 VAL A CA 1
ATOM 543 C C . VAL A 1 70 ? 1.839 -5.724 -12.430 1.00 96.81 70 VAL A C 1
ATOM 545 O O . VAL A 1 70 ? 2.153 -5.105 -11.410 1.00 96.81 70 VAL A O 1
ATOM 548 N N . ILE A 1 71 ? 2.536 -5.657 -13.562 1.00 96.19 71 ILE A N 1
ATOM 549 C CA . ILE A 1 71 ? 3.680 -4.767 -13.765 1.00 96.19 71 ILE A CA 1
ATOM 550 C C . ILE A 1 71 ? 3.177 -3.546 -14.522 1.00 96.19 71 ILE A C 1
ATOM 552 O O . ILE A 1 71 ? 2.652 -3.682 -15.622 1.00 96.19 71 ILE A O 1
ATOM 556 N N . ASP A 1 72 ? 3.363 -2.379 -13.921 1.00 95.94 72 ASP A N 1
ATOM 557 C CA . ASP A 1 72 ? 3.004 -1.095 -14.514 1.00 95.94 72 ASP A CA 1
ATOM 558 C C . ASP A 1 72 ? 4.008 -0.702 -15.611 1.00 95.94 72 ASP A C 1
ATOM 560 O O . ASP A 1 72 ? 3.640 -0.377 -16.737 1.00 95.94 72 ASP A O 1
ATOM 564 N N . SER A 1 73 ? 5.300 -0.729 -15.277 1.00 95.81 73 SER A N 1
ATOM 565 C CA . SER A 1 73 ? 6.381 -0.335 -16.179 1.00 95.81 73 SER A CA 1
ATOM 566 C C . SER A 1 73 ? 7.704 -0.980 -15.775 1.00 95.81 73 SER A C 1
ATOM 568 O O . SER A 1 73 ? 7.895 -1.392 -14.626 1.00 95.81 73 SER A O 1
ATOM 570 N N . LYS A 1 74 ? 8.612 -1.100 -16.748 1.00 95.88 74 LYS A N 1
ATOM 571 C CA . LYS A 1 74 ? 9.975 -1.604 -16.563 1.00 95.88 74 LYS A CA 1
ATOM 572 C C . LYS A 1 74 ? 10.964 -0.570 -17.081 1.00 95.88 74 LYS A C 1
ATOM 574 O O . LYS A 1 74 ? 10.855 -0.165 -18.234 1.00 95.88 74 LYS A O 1
ATOM 579 N N . HIS A 1 75 ? 11.935 -0.209 -16.255 1.00 92.44 75 HIS A N 1
ATOM 580 C CA . HIS A 1 75 ? 12.973 0.765 -16.581 1.00 92.44 75 HIS A CA 1
ATOM 581 C C . HIS A 1 75 ? 14.346 0.118 -16.418 1.00 92.44 75 HIS A C 1
ATOM 583 O O . HIS A 1 75 ? 14.554 -0.623 -15.452 1.00 92.44 75 HIS A O 1
ATOM 589 N N . PRO A 1 76 ? 15.306 0.346 -17.326 1.00 91.94 76 PRO A N 1
ATOM 590 C CA . PRO A 1 76 ? 16.674 -0.053 -17.053 1.00 91.94 76 PRO A CA 1
ATOM 591 C C . PRO A 1 76 ? 17.204 0.733 -15.847 1.00 91.94 76 PRO A C 1
ATOM 593 O O . PRO A 1 76 ? 16.823 1.878 -15.625 1.00 91.94 76 PRO A O 1
ATOM 596 N N . LEU A 1 77 ? 18.109 0.140 -15.071 1.00 88.25 77 LEU A N 1
ATOM 597 C CA . LEU A 1 77 ? 18.691 0.786 -13.889 1.00 88.25 77 LEU A CA 1
ATOM 598 C C . LEU A 1 77 ? 19.446 2.085 -14.225 1.00 88.25 77 LEU A C 1
ATOM 600 O O . LEU A 1 77 ? 19.514 2.981 -13.392 1.00 88.25 77 LEU A O 1
ATOM 604 N N . SER A 1 78 ? 19.948 2.215 -15.458 1.00 87.88 78 SER A N 1
ATOM 605 C CA . SER A 1 78 ? 20.525 3.455 -15.996 1.00 87.88 78 SER A CA 1
ATOM 606 C C . SER A 1 78 ? 19.509 4.587 -16.200 1.00 87.88 78 SER A C 1
ATOM 608 O O . SER A 1 78 ? 19.917 5.669 -16.597 1.00 87.88 78 SER A O 1
ATOM 610 N N . LYS A 1 79 ? 18.216 4.308 -15.995 1.00 89.62 79 LYS A N 1
ATOM 611 C CA . LYS A 1 79 ? 17.080 5.235 -16.073 1.00 89.62 79 LYS A CA 1
ATOM 612 C C . LYS A 1 79 ? 16.193 5.143 -14.823 1.00 89.62 79 LYS A C 1
ATOM 614 O O . LYS A 1 79 ? 14.966 5.232 -14.891 1.00 89.62 79 LYS A O 1
ATOM 619 N N . ALA A 1 80 ? 16.790 4.859 -13.664 1.00 87.75 80 ALA A N 1
ATOM 620 C CA . ALA A 1 80 ? 16.047 4.705 -12.413 1.00 87.75 80 ALA A CA 1
ATOM 621 C C . ALA A 1 80 ? 15.294 5.985 -12.008 1.00 87.75 80 ALA A C 1
ATOM 623 O O . ALA A 1 80 ? 14.271 5.903 -11.332 1.00 87.75 80 ALA A O 1
ATOM 624 N N . GLU A 1 81 ? 15.757 7.150 -12.455 1.00 87.50 81 GLU A N 1
ATOM 625 C CA . GLU A 1 81 ? 15.095 8.439 -12.288 1.00 87.50 81 GLU A CA 1
ATOM 626 C C . GLU A 1 81 ? 13.716 8.488 -12.958 1.00 87.50 81 GLU A C 1
ATOM 628 O O . GLU A 1 81 ? 12.789 9.064 -12.392 1.00 87.50 81 GLU A O 1
ATOM 633 N N . GLU A 1 82 ? 13.535 7.824 -14.105 1.00 92.94 82 GLU A N 1
ATOM 634 C CA . GLU A 1 82 ? 12.236 7.731 -14.784 1.00 92.94 82 GLU A CA 1
ATOM 635 C C . GLU A 1 82 ? 11.262 6.860 -13.965 1.00 92.94 82 GLU A C 1
ATOM 637 O O . GLU A 1 82 ? 10.096 7.219 -13.771 1.00 92.94 82 GLU A O 1
ATOM 642 N N . ALA A 1 83 ? 11.753 5.745 -13.405 1.00 91.38 83 ALA A N 1
ATOM 643 C CA . ALA A 1 83 ? 10.989 4.898 -12.486 1.00 91.38 83 ALA A CA 1
ATOM 644 C C . ALA A 1 83 ? 10.603 5.646 -11.197 1.00 91.38 83 ALA A C 1
ATOM 646 O O . ALA A 1 83 ? 9.476 5.519 -10.713 1.00 91.38 83 ALA A O 1
ATOM 647 N N . TRP A 1 84 ? 11.529 6.441 -10.654 1.00 92.06 84 TRP A N 1
ATOM 648 C CA . TRP A 1 84 ? 11.327 7.243 -9.449 1.00 92.06 84 TRP A CA 1
ATOM 649 C C . TRP A 1 84 ? 10.303 8.359 -9.667 1.00 92.06 84 TRP A C 1
ATOM 651 O O . TRP A 1 84 ? 9.358 8.484 -8.888 1.00 92.06 84 TRP A O 1
ATOM 661 N N . ALA A 1 85 ? 10.428 9.110 -10.766 1.00 92.19 85 ALA A N 1
ATOM 662 C CA . ALA A 1 85 ? 9.469 10.140 -11.152 1.00 92.19 85 ALA A CA 1
ATOM 663 C C . ALA A 1 85 ? 8.052 9.562 -11.277 1.00 92.19 85 ALA A C 1
ATOM 665 O O . ALA A 1 85 ? 7.105 10.119 -10.723 1.00 92.19 85 ALA A O 1
ATOM 666 N N . LYS A 1 86 ? 7.911 8.388 -11.909 1.00 92.94 86 LYS A N 1
ATOM 667 C CA . LYS A 1 86 ? 6.618 7.702 -12.006 1.00 92.94 86 LYS A CA 1
ATOM 668 C C . LYS A 1 86 ? 6.074 7.242 -10.648 1.00 92.94 86 LYS A C 1
ATOM 670 O O . LYS A 1 86 ? 4.866 7.268 -10.431 1.00 92.94 86 LYS A O 1
ATOM 675 N N . SER A 1 87 ? 6.940 6.827 -9.724 1.00 90.56 87 SER A N 1
ATOM 676 C CA . SER A 1 87 ? 6.518 6.458 -8.368 1.00 90.56 87 SER A CA 1
ATOM 677 C C . SER A 1 87 ? 5.987 7.659 -7.582 1.00 90.56 87 SER A C 1
ATOM 679 O O . SER A 1 87 ? 5.022 7.506 -6.837 1.00 90.56 87 SER A O 1
ATOM 681 N N . ILE A 1 88 ? 6.608 8.832 -7.734 1.00 92.19 88 ILE A N 1
ATOM 682 C CA . ILE A 1 88 ? 6.185 10.072 -7.062 1.00 92.19 88 ILE A CA 1
ATOM 683 C C . ILE A 1 88 ? 4.873 10.599 -7.640 1.00 92.19 88 ILE A C 1
ATOM 685 O O . ILE A 1 88 ? 4.044 11.106 -6.889 1.00 92.19 88 ILE A O 1
ATOM 689 N N . ASP A 1 89 ? 4.671 10.453 -8.949 1.00 94.50 89 ASP A N 1
ATOM 690 C CA . ASP A 1 89 ? 3.431 10.851 -9.618 1.00 94.50 89 ASP A CA 1
ATOM 691 C C . ASP A 1 89 ? 2.191 10.151 -9.023 1.00 94.50 89 ASP A C 1
ATOM 693 O O . ASP A 1 89 ? 1.112 10.730 -8.977 1.00 94.50 89 ASP A O 1
ATOM 697 N N . GLY A 1 90 ? 2.346 8.933 -8.486 1.00 90.50 90 GLY A N 1
ATOM 698 C CA . GLY A 1 90 ? 1.316 8.266 -7.680 1.00 90.50 90 GLY A CA 1
ATOM 699 C C . GLY A 1 90 ? 0.218 7.548 -8.475 1.00 90.50 90 GLY A C 1
ATOM 700 O O . GLY A 1 90 ? -0.673 6.956 -7.869 1.00 90.50 90 GLY A O 1
ATOM 701 N N . HIS A 1 91 ? 0.296 7.528 -9.810 1.00 94.62 91 HIS A N 1
ATOM 702 C CA . HIS A 1 91 ? -0.720 6.926 -10.690 1.00 94.62 91 HIS A CA 1
ATOM 703 C C . HIS A 1 91 ? -0.328 5.551 -11.269 1.00 94.62 91 HIS A C 1
ATOM 705 O O . HIS A 1 91 ? -0.903 5.094 -12.259 1.00 94.62 91 HIS A O 1
ATOM 711 N N . ALA A 1 92 ? 0.658 4.867 -10.681 1.00 94.50 92 ALA A N 1
ATOM 712 C CA . ALA A 1 92 ? 1.0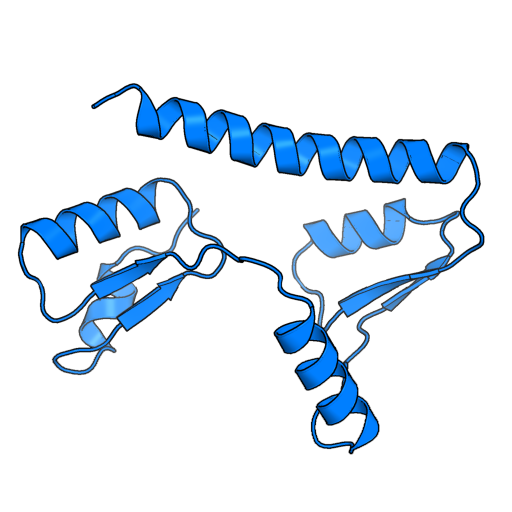95 3.556 -11.159 1.00 94.50 92 ALA A CA 1
ATOM 713 C C . ALA A 1 92 ? 0.007 2.476 -10.985 1.00 94.50 92 ALA A C 1
ATOM 715 O O . ALA A 1 92 ? -0.554 2.309 -9.901 1.00 94.50 92 ALA A O 1
ATOM 716 N N . THR A 1 93 ? -0.240 1.676 -12.030 1.00 96.81 93 THR A N 1
ATOM 717 C CA . THR A 1 93 ? -1.169 0.533 -11.972 1.00 96.81 93 THR A CA 1
ATOM 718 C C . THR A 1 93 ? -0.394 -0.772 -11.809 1.00 96.81 93 THR A C 1
ATOM 720 O O . THR A 1 93 ? -0.029 -1.435 -12.777 1.00 96.81 93 THR A O 1
ATOM 723 N N . GLY A 1 94 ? -0.129 -1.155 -10.559 1.00 94.62 94 GLY A N 1
ATOM 724 C CA . GLY A 1 94 ? 0.678 -2.329 -10.222 1.00 94.62 94 GLY A CA 1
ATOM 725 C C . GLY A 1 94 ? 2.056 -1.941 -9.691 1.00 94.62 94 GLY A C 1
ATOM 726 O O . GLY A 1 94 ? 2.179 -1.010 -8.899 1.00 94.62 94 GLY A O 1
ATOM 727 N N . LYS A 1 95 ? 3.099 -2.690 -10.065 1.00 93.00 95 LYS A N 1
ATOM 728 C CA . LYS A 1 95 ? 4.479 -2.444 -9.613 1.00 93.00 95 LYS A CA 1
ATOM 729 C C . LYS A 1 95 ? 5.350 -1.873 -10.729 1.00 93.00 95 LYS A C 1
ATOM 731 O O . LYS A 1 95 ? 5.364 -2.408 -11.836 1.00 93.00 95 LYS A O 1
ATOM 736 N N . ILE A 1 96 ? 6.102 -0.824 -10.408 1.00 93.69 96 ILE A N 1
ATOM 737 C CA . ILE A 1 96 ? 7.192 -0.301 -11.238 1.00 93.69 96 ILE A CA 1
ATOM 738 C C . ILE A 1 96 ? 8.433 -1.154 -10.956 1.00 93.69 96 ILE A C 1
ATOM 740 O O . ILE A 1 96 ? 8.743 -1.425 -9.796 1.00 93.69 96 ILE A O 1
ATOM 744 N N . ILE A 1 97 ? 9.126 -1.601 -12.002 1.00 94.06 97 ILE A N 1
ATOM 745 C CA . ILE A 1 97 ? 10.321 -2.443 -11.891 1.00 94.06 97 ILE A CA 1
ATOM 746 C C . ILE A 1 97 ? 11.516 -1.714 -12.499 1.00 94.06 97 ILE A C 1
ATOM 748 O O . ILE A 1 97 ? 11.455 -1.280 -13.647 1.00 94.06 97 ILE A O 1
ATOM 752 N N . SER A 1 98 ? 12.624 -1.664 -11.765 1.00 90.81 98 SER A N 1
ATOM 753 C CA . SER A 1 98 ? 13.923 -1.235 -12.291 1.00 90.81 98 SER A CA 1
ATOM 754 C C . SER A 1 98 ? 14.821 -2.459 -12.475 1.00 90.81 98 SER A C 1
ATOM 756 O O . SER A 1 98 ? 15.013 -3.228 -11.535 1.00 90.81 98 SER A O 1
ATOM 758 N N . SER A 1 99 ? 15.349 -2.676 -13.681 1.00 85.00 99 SER A N 1
ATOM 759 C CA . SER A 1 99 ? 16.115 -3.879 -14.042 1.00 85.00 99 SER A CA 1
ATOM 760 C C . SER A 1 99 ? 17.504 -3.549 -14.584 1.00 85.00 99 SER A C 1
ATOM 762 O O . SER A 1 99 ? 17.653 -2.665 -15.421 1.00 85.00 99 SER A O 1
ATOM 764 N N . GLY A 1 100 ? 18.526 -4.287 -14.159 1.00 80.50 100 GLY A N 1
ATOM 765 C CA . GLY A 1 100 ? 19.900 -4.136 -14.638 1.00 80.50 100 GLY A CA 1
ATOM 766 C C . GLY A 1 100 ? 20.898 -4.790 -13.687 1.00 80.50 100 GLY A C 1
ATOM 767 O O . GLY A 1 100 ? 20.531 -5.196 -12.584 1.00 80.50 100 GLY A O 1
ATOM 768 N N . SER A 1 101 ? 22.158 -4.895 -14.108 1.00 65.00 101 SER A N 1
ATOM 769 C CA . SER A 1 101 ? 23.238 -5.350 -13.229 1.00 65.00 101 SER A CA 1
ATOM 770 C C . SER A 1 101 ? 23.528 -4.283 -12.179 1.00 65.00 101 SER A C 1
ATOM 772 O O . SER A 1 101 ? 23.808 -3.134 -12.519 1.00 65.00 101 SER A O 1
ATOM 774 N N . VAL A 1 102 ? 23.471 -4.662 -10.904 1.00 61.72 102 VAL A N 1
ATOM 775 C CA . VAL A 1 102 ? 23.820 -3.771 -9.794 1.00 61.72 102 VAL A CA 1
ATOM 776 C C . VAL A 1 102 ? 25.329 -3.527 -9.830 1.00 61.72 102 VAL A C 1
ATOM 778 O O . VAL A 1 102 ? 26.114 -4.461 -9.673 1.00 61.72 102 VAL A O 1
ATOM 781 N N . ASN A 1 103 ? 25.737 -2.278 -10.047 1.00 62.84 103 ASN A N 1
ATOM 782 C CA . ASN A 1 103 ? 27.124 -1.831 -9.909 1.00 62.84 103 ASN A CA 1
ATOM 783 C C . ASN A 1 103 ? 27.256 -0.863 -8.714 1.00 62.84 103 ASN A C 1
ATOM 785 O O . ASN A 1 103 ? 26.262 -0.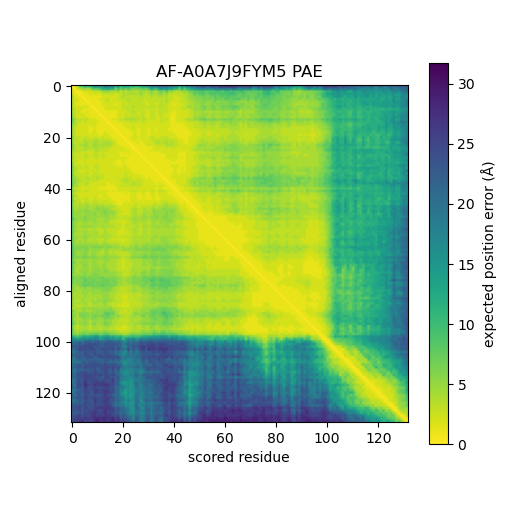510 -8.078 1.00 62.84 103 ASN A O 1
ATOM 789 N N . LEU A 1 104 ? 28.476 -0.413 -8.402 1.00 55.62 104 LEU A N 1
ATOM 790 C CA . LEU A 1 104 ? 28.731 0.477 -7.258 1.00 55.62 104 LEU A CA 1
ATOM 791 C C . LEU A 1 104 ? 27.923 1.788 -7.314 1.00 55.62 104 LEU A C 1
ATOM 793 O O . LEU A 1 104 ? 27.408 2.223 -6.287 1.00 55.62 104 LEU A O 1
ATOM 797 N N . SER A 1 105 ? 27.734 2.381 -8.500 1.00 59.72 105 SER A N 1
ATOM 798 C CA . SER A 1 105 ? 26.885 3.574 -8.658 1.00 59.72 105 SER A CA 1
ATOM 799 C C . SER A 1 105 ? 25.406 3.294 -8.373 1.00 59.72 105 SER A C 1
ATOM 801 O O . SER A 1 105 ? 24.722 4.126 -7.785 1.00 59.72 105 SER A O 1
ATOM 803 N N . SER A 1 106 ? 24.910 2.101 -8.709 1.00 52.75 106 SER A N 1
ATOM 804 C CA . SER A 1 106 ? 23.541 1.695 -8.387 1.00 52.75 106 SER A CA 1
ATOM 805 C C . SER A 1 106 ? 23.322 1.458 -6.892 1.00 52.75 106 SER A C 1
ATOM 807 O O . SER A 1 106 ? 22.237 1.731 -6.385 1.00 52.75 106 SER A O 1
ATOM 809 N N . ILE A 1 107 ? 24.342 0.973 -6.176 1.00 57.38 107 ILE A N 1
ATOM 810 C CA . ILE A 1 107 ? 24.280 0.776 -4.719 1.00 57.38 107 ILE A CA 1
ATOM 811 C C . ILE A 1 107 ? 24.114 2.118 -4.005 1.00 57.38 107 ILE A C 1
ATOM 813 O O . ILE A 1 107 ? 23.349 2.190 -3.049 1.00 57.38 107 ILE A O 1
ATOM 817 N N . HIS A 1 108 ? 24.761 3.182 -4.488 1.00 55.38 108 HIS A N 1
ATOM 818 C CA . HIS A 1 108 ? 24.631 4.515 -3.900 1.00 55.38 108 HIS A CA 1
ATOM 819 C C . HIS A 1 108 ? 23.182 5.027 -3.962 1.00 55.38 108 HIS A C 1
ATOM 821 O O . HIS A 1 108 ? 22.617 5.348 -2.919 1.00 55.38 108 HIS A O 1
ATOM 827 N N . ILE A 1 109 ? 22.542 4.957 -5.138 1.00 58.94 109 ILE A N 1
ATOM 828 C CA . ILE A 1 109 ? 21.137 5.363 -5.352 1.00 58.94 109 ILE A CA 1
ATOM 829 C C . ILE A 1 109 ? 20.175 4.556 -4.462 1.00 58.94 109 ILE A C 1
ATOM 831 O O . ILE A 1 109 ? 19.263 5.108 -3.839 1.00 58.94 109 ILE A O 1
ATOM 835 N N . ILE A 1 110 ? 20.386 3.237 -4.368 1.00 57.25 110 ILE A N 1
ATOM 836 C CA . ILE A 1 110 ? 19.589 2.366 -3.494 1.00 57.25 110 ILE A CA 1
ATOM 837 C C . ILE A 1 110 ? 19.826 2.733 -2.022 1.00 57.25 110 ILE A C 1
ATOM 839 O O . ILE A 1 110 ? 18.869 2.811 -1.253 1.00 57.25 110 ILE A O 1
ATOM 843 N N . SER A 1 111 ? 21.074 3.000 -1.623 1.00 54.16 111 SER A N 1
ATOM 844 C CA . SER A 1 111 ? 21.418 3.350 -0.241 1.00 54.16 111 SER A CA 1
ATOM 845 C C . SER A 1 111 ? 20.825 4.688 0.190 1.00 54.16 111 SER A C 1
ATOM 847 O O . SER A 1 111 ? 20.332 4.783 1.311 1.00 54.16 111 SER A O 1
ATOM 849 N N . GLU A 1 112 ? 20.794 5.693 -0.689 1.00 54.91 112 GLU A N 1
ATOM 850 C CA . GLU A 1 112 ? 20.169 6.985 -0.402 1.00 54.91 112 GLU A CA 1
ATOM 851 C C . GLU A 1 112 ? 18.654 6.827 -0.253 1.00 54.91 112 GLU A C 1
ATOM 853 O O . GLU A 1 112 ? 18.075 7.309 0.718 1.00 54.91 112 GLU A O 1
ATOM 858 N N . SER A 1 113 ? 18.021 6.049 -1.135 1.00 55.09 113 SER A N 1
ATOM 859 C CA . SER A 1 113 ? 16.580 5.773 -1.071 1.00 55.09 113 SER A CA 1
ATOM 860 C C . SER A 1 113 ? 16.183 5.044 0.223 1.00 55.09 113 SER A C 1
ATOM 862 O O . SER A 1 113 ? 15.219 5.422 0.890 1.00 55.09 113 SER A O 1
ATOM 864 N N . VAL A 1 114 ? 16.946 4.015 0.616 1.00 55.06 114 VAL A N 1
ATOM 865 C CA . VAL A 1 114 ? 16.731 3.267 1.869 1.00 55.06 114 VAL A CA 1
ATOM 866 C C . VAL A 1 114 ? 17.023 4.142 3.089 1.00 55.06 114 VAL A C 1
ATOM 868 O O . VAL A 1 114 ? 16.271 4.093 4.061 1.00 55.06 114 VAL A O 1
ATOM 871 N N . SER A 1 115 ? 18.065 4.976 3.036 1.00 50.47 115 SER A N 1
ATOM 872 C CA . SER A 1 115 ? 18.415 5.895 4.125 1.00 50.47 115 SER A CA 1
ATOM 873 C C . SER A 1 115 ? 17.336 6.948 4.342 1.00 50.47 115 SER A C 1
ATOM 875 O O . SER A 1 115 ? 16.984 7.201 5.485 1.00 50.47 115 SER A O 1
ATOM 877 N N . VAL A 1 116 ? 16.738 7.508 3.286 1.00 52.38 116 VAL A N 1
ATOM 878 C CA . VAL A 1 116 ? 15.631 8.472 3.411 1.00 52.38 116 VAL A CA 1
ATOM 879 C C . VAL A 1 116 ? 14.404 7.827 4.062 1.00 52.38 116 VAL A C 1
ATOM 881 O O . VAL A 1 116 ? 13.817 8.412 4.971 1.00 52.38 116 VAL A O 1
ATOM 884 N N . ILE A 1 117 ? 14.045 6.601 3.667 1.00 54.19 117 ILE A N 1
ATOM 885 C CA . ILE A 1 117 ? 12.925 5.861 4.276 1.00 54.19 117 ILE A CA 1
ATOM 886 C C . ILE A 1 117 ? 13.232 5.515 5.740 1.00 54.19 117 ILE A C 1
ATOM 888 O O . ILE A 1 117 ? 12.375 5.680 6.609 1.00 54.19 117 ILE A O 1
ATOM 892 N N . SER A 1 118 ? 14.459 5.078 6.030 1.00 45.19 118 SER A N 1
ATOM 893 C CA . SER A 1 118 ? 14.887 4.739 7.387 1.00 45.19 118 SER A CA 1
ATOM 894 C C . SER A 1 118 ? 14.942 5.972 8.289 1.00 45.19 118 SER A C 1
ATOM 896 O O . SER A 1 118 ? 14.462 5.909 9.413 1.00 45.19 118 SER A O 1
ATOM 898 N N . ILE A 1 119 ? 15.459 7.105 7.804 1.00 50.09 119 ILE A N 1
ATOM 899 C CA . ILE A 1 119 ? 15.493 8.379 8.535 1.00 50.09 119 ILE A CA 1
ATOM 900 C C . ILE A 1 119 ? 14.069 8.881 8.783 1.00 50.09 119 ILE A C 1
ATOM 902 O O . ILE A 1 119 ? 13.766 9.280 9.902 1.00 50.09 119 ILE A O 1
ATOM 906 N N . ALA A 1 120 ? 13.167 8.795 7.798 1.00 52.16 120 ALA A N 1
ATOM 907 C CA . ALA A 1 120 ? 11.763 9.161 7.984 1.00 52.16 120 ALA A CA 1
ATOM 908 C C . ALA A 1 120 ? 11.074 8.286 9.048 1.00 52.16 120 ALA A C 1
ATOM 910 O O . ALA A 1 120 ? 10.362 8.809 9.904 1.00 52.16 120 ALA A O 1
ATOM 911 N N . MET A 1 121 ? 11.333 6.972 9.056 1.00 50.72 121 MET A N 1
ATOM 912 C CA . MET A 1 121 ? 10.857 6.073 10.115 1.00 50.72 121 MET A CA 1
ATOM 913 C C . MET A 1 121 ? 11.488 6.386 11.478 1.00 50.72 121 MET A C 1
ATOM 915 O O . MET A 1 121 ? 10.774 6.374 12.475 1.00 50.72 121 MET A O 1
ATOM 919 N N . THR A 1 122 ? 12.789 6.685 11.553 1.00 47.66 122 THR A N 1
ATOM 920 C CA . THR A 1 122 ? 13.490 6.989 12.813 1.00 47.66 122 THR A CA 1
ATOM 921 C C . THR A 1 122 ? 13.077 8.335 13.408 1.00 47.66 122 THR A C 1
ATOM 923 O O . THR A 1 122 ? 12.850 8.407 14.612 1.00 47.66 122 THR A O 1
ATOM 926 N N . ILE A 1 123 ? 12.932 9.386 12.593 1.00 51.44 123 ILE A N 1
ATOM 927 C CA . ILE A 1 123 ? 12.405 10.689 13.036 1.00 51.44 123 ILE A CA 1
ATOM 928 C C . ILE A 1 123 ? 10.994 10.498 13.596 1.00 51.44 123 ILE A C 1
ATOM 930 O O . ILE A 1 123 ? 10.707 10.934 14.706 1.00 51.44 123 ILE A O 1
ATOM 934 N N . PHE A 1 124 ? 10.146 9.750 12.888 1.00 52.53 124 PHE A N 1
ATOM 935 C CA . PHE A 1 124 ? 8.789 9.457 13.335 1.00 52.53 124 PHE A CA 1
ATOM 936 C C . PHE A 1 124 ? 8.744 8.633 14.633 1.00 52.53 124 PHE A C 1
ATOM 938 O O . PHE A 1 124 ? 7.964 8.941 15.530 1.00 52.53 124 PHE A O 1
ATOM 945 N N . TYR A 1 125 ? 9.604 7.619 14.770 1.00 54.75 125 TYR A N 1
ATOM 946 C CA . TYR A 1 125 ? 9.728 6.848 16.009 1.00 54.75 125 TYR A CA 1
ATOM 947 C C . TYR A 1 125 ? 10.188 7.724 17.184 1.00 54.75 125 TYR A C 1
ATOM 949 O O . TYR A 1 125 ? 9.622 7.620 18.268 1.00 54.75 125 TYR A O 1
ATOM 957 N N . ASN A 1 126 ? 11.165 8.612 16.983 1.00 48.41 126 ASN A N 1
ATOM 958 C CA . ASN A 1 126 ? 11.700 9.459 18.054 1.00 48.41 126 ASN A CA 1
ATOM 959 C C . ASN A 1 126 ? 10.747 10.590 18.473 1.00 48.41 126 ASN A C 1
ATOM 961 O O . ASN A 1 126 ? 10.650 10.878 19.664 1.00 48.41 126 ASN A O 1
ATOM 965 N N . GLU A 1 127 ? 10.013 11.205 17.542 1.00 48.31 127 GLU A N 1
ATOM 966 C CA . GLU A 1 127 ? 9.071 12.289 17.869 1.00 48.31 127 GLU A CA 1
ATOM 967 C C . GLU A 1 127 ? 7.821 11.809 18.624 1.00 48.31 127 GLU A C 1
ATOM 969 O O . GLU A 1 127 ? 7.213 12.582 19.362 1.00 48.31 127 GLU A O 1
ATOM 974 N N . LEU A 1 128 ? 7.446 10.532 18.488 1.00 50.50 128 LEU A N 1
ATOM 975 C CA . LEU A 1 128 ? 6.253 9.971 19.130 1.00 50.50 128 LEU A CA 1
ATOM 976 C C . LEU A 1 128 ? 6.530 9.213 20.434 1.00 50.50 128 LEU A C 1
ATOM 978 O O . LEU A 1 128 ? 5.624 9.115 21.259 1.00 50.50 128 LEU A O 1
ATOM 982 N N . TYR A 1 129 ? 7.743 8.688 20.640 1.00 47.06 129 TYR A N 1
ATOM 983 C CA . TYR A 1 129 ? 8.067 7.880 21.827 1.00 47.06 129 TYR A CA 1
ATOM 984 C C . TYR A 1 129 ? 8.731 8.661 22.973 1.00 47.06 129 TYR A C 1
ATOM 986 O O . TYR A 1 129 ? 8.778 8.146 24.081 1.00 47.06 129 TYR A O 1
ATOM 994 N N . LEU A 1 130 ? 9.230 9.884 22.745 1.00 42.09 130 LEU A N 1
ATOM 995 C CA . LEU A 1 130 ? 9.875 10.709 23.787 1.00 42.09 130 LEU A CA 1
ATOM 996 C C . LEU A 1 130 ? 8.965 11.800 24.384 1.00 42.09 130 LEU A C 1
ATOM 998 O O . LEU A 1 130 ? 9.424 12.623 25.171 1.00 42.09 130 LEU A O 1
ATOM 1002 N N . GLN A 1 131 ? 7.683 11.813 24.018 1.00 45.34 131 GLN A N 1
ATOM 1003 C CA . GLN A 1 131 ? 6.668 12.724 24.573 1.00 45.34 131 GLN A CA 1
ATOM 1004 C C . GLN A 1 131 ? 5.723 12.019 25.574 1.00 45.34 131 GLN A C 1
ATOM 1006 O O . GLN A 1 131 ? 4.700 12.594 25.944 1.00 45.34 131 GLN A O 1
ATOM 1011 N N . TRP A 1 132 ? 6.061 10.796 26.010 1.00 40.25 132 TRP A N 1
ATOM 1012 C CA . TRP A 1 132 ? 5.378 10.041 27.071 1.00 40.25 132 TRP A CA 1
ATOM 1013 C C . TRP A 1 132 ? 6.377 9.314 27.968 1.00 40.25 132 TRP A C 1
ATOM 1015 O O . TRP A 1 132 ? 7.220 8.570 27.419 1.00 40.25 132 TRP A O 1
#

Nearest PDB structures (foldseek):
  5a4d-assembly1_A  TM=9.894E-01  e=1.007E-12  Arabidopsis thaliana
  5a4d-assembly5_E  TM=9.891E-01  e=1.946E-12  Arabidopsis thaliana
  4j6f-assembly1_B  TM=7.333E-01  e=3.418E-02  Sinorhizobium meliloti 1021
  2vn8-assembly2_B  TM=7.494E-01  e=7.537E-02  Homo sapiens
  4mca-assembly1_B  TM=2.590E-01  e=5.461E+00  Serratia plymuthica A30

Radius of gyration: 19.07 Å; Cα contacts (8 Å, |Δi|>4): 114; chains: 1; bounding box: 50×37×44 Å

Solvent-accessible surface area (backbone atoms only — not comparable to full-atom values): 8003 Å² total; per-residue (Å²): 138,82,85,61,67,80,74,50,56,86,78,44,58,83,67,26,70,47,77,34,78,77,61,51,73,69,53,52,54,49,26,53,53,31,58,76,66,67,45,58,49,37,54,44,73,48,79,90,76,90,51,69,70,63,51,53,51,52,51,49,34,40,74,70,67,78,40,80,88,52,68,52,48,79,29,49,53,95,40,43,65,62,52,47,53,47,60,71,70,65,76,67,63,62,41,77,42,72,46,71,85,85,46,75,73,52,49,52,59,51,48,52,56,52,46,53,55,49,48,54,52,49,54,54,52,52,68,66,58,74,78,109